Protein AF-A0A9X2LSZ4-F1 (afdb_monomer_lite)

pLDDT: mean 96.44, std 3.91, range [69.75, 98.75]

Secondary structure (DSSP, 8-state):
-GGG---EEE-SHHHHHHHHHHHHHT---S-EEE-TTSHHHIIIIIIIIHHHHHHHHHHHHH----TTSEEEEE--SHHHHHHHHHHHHTT-EEEEE-SSHHHHHHHHHH-

Foldseek 3Di:
DLVVDAEEEDADPVVVVVCVVCVVVVNNSHYYHDNNPDCCRQQPCLAQVLLPVVVVVVCVVPVDQLAPAEDEQEDQGNNSNSNQNNSVVSHHNYHYDDPDVVSVVVVVVVD

Structure (mmCIF, N/CA/C/O backbone):
data_AF-A0A9X2LSZ4-F1
#
_entry.id   AF-A0A9X2LSZ4-F1
#
loop_
_atom_site.group_PDB
_atom_site.id
_atom_site.type_symbol
_atom_site.label_atom_id
_atom_site.label_alt_id
_atom_site.label_comp_id
_atom_site.label_asym_id
_atom_site.label_entity_id
_atom_site.label_seq_id
_atom_site.pdbx_PDB_ins_code
_atom_site.Cartn_x
_atom_site.Cartn_y
_atom_site.Cartn_z
_atom_site.occupancy
_atom_site.B_iso_or_equiv
_atom_site.auth_seq_id
_atom_site.auth_comp_id
_atom_site.auth_asym_id
_atom_site.auth_atom_id
_atom_site.pdbx_PDB_model_num
ATOM 1 N N . LEU A 1 1 ? -20.506 -12.861 25.718 1.00 69.75 1 LEU A N 1
ATOM 2 C CA . LEU A 1 1 ? -19.204 -12.787 25.016 1.00 69.75 1 LEU A CA 1
ATOM 3 C C . LEU A 1 1 ? -18.631 -11.371 25.055 1.00 69.75 1 LEU A C 1
ATOM 5 O O . LEU A 1 1 ? -17.595 -11.186 25.667 1.00 69.75 1 LEU A O 1
ATOM 9 N N . ALA A 1 2 ? -19.305 -10.358 24.492 1.00 79.94 2 ALA A N 1
ATOM 10 C CA . ALA A 1 2 ? -18.777 -8.984 24.472 1.00 79.94 2 ALA A CA 1
ATOM 11 C C . ALA A 1 2 ? -18.534 -8.373 25.869 1.00 79.94 2 ALA A C 1
ATOM 13 O O . ALA A 1 2 ? -17.583 -7.626 26.044 1.00 79.94 2 ALA A O 1
ATOM 14 N N . SER A 1 3 ? -19.338 -8.741 26.873 1.00 88.56 3 SER A N 1
ATOM 15 C CA . SER A 1 3 ? -19.218 -8.270 28.263 1.00 88.56 3 SER A CA 1
ATOM 16 C C . SER A 1 3 ? -17.908 -8.646 28.969 1.00 88.56 3 SER A C 1
ATOM 18 O O . SER A 1 3 ? -17.585 -8.050 29.990 1.00 88.56 3 SER A O 1
ATOM 20 N N . GLU A 1 4 ? -17.168 -9.633 28.457 1.00 95.00 4 GLU A N 1
ATOM 21 C CA . GLU A 1 4 ? -15.876 -10.065 29.013 1.00 95.00 4 GLU A CA 1
ATOM 22 C C . GLU A 1 4 ? -14.682 -9.444 28.265 1.00 95.00 4 GLU A C 1
ATOM 24 O O . GLU A 1 4 ? -13.542 -9.529 28.725 1.00 95.00 4 GLU A O 1
ATOM 29 N N . ILE A 1 5 ? -14.924 -8.791 27.121 1.00 95.44 5 ILE A N 1
ATOM 30 C CA . ILE A 1 5 ? -13.885 -8.177 26.290 1.00 95.44 5 ILE A CA 1
ATOM 31 C C . ILE A 1 5 ? -13.679 -6.729 26.734 1.00 95.44 5 ILE A C 1
ATOM 33 O O . ILE A 1 5 ? -14.591 -5.908 26.696 1.00 95.44 5 ILE A O 1
ATOM 37 N N . ARG A 1 6 ? -12.448 -6.401 27.138 1.00 95.81 6 ARG A N 1
ATOM 38 C CA . ARG A 1 6 ? -12.094 -5.064 27.649 1.00 95.81 6 ARG A CA 1
ATOM 39 C C . ARG A 1 6 ? -11.741 -4.054 26.557 1.00 95.81 6 ARG A C 1
ATOM 41 O O . ARG A 1 6 ? -11.756 -2.856 26.819 1.00 95.81 6 ARG A O 1
ATOM 48 N N . GLY A 1 7 ? -11.404 -4.531 25.364 1.00 96.44 7 GLY A N 1
ATOM 49 C CA . GLY A 1 7 ? -11.106 -3.706 24.203 1.00 96.44 7 GLY A CA 1
ATOM 50 C C . GLY A 1 7 ? -10.353 -4.475 23.122 1.00 96.44 7 GLY A C 1
ATOM 51 O O . GLY A 1 7 ? -9.978 -5.631 23.322 1.00 96.44 7 GLY A O 1
ATOM 52 N N . VAL A 1 8 ? -10.132 -3.818 21.985 1.00 97.44 8 VAL A N 1
ATOM 53 C CA . VAL A 1 8 ? -9.388 -4.348 20.835 1.00 97.44 8 VAL A CA 1
ATOM 54 C C . VAL A 1 8 ? -8.341 -3.342 20.360 1.00 97.44 8 VAL A C 1
ATOM 56 O O . VAL A 1 8 ? -8.576 -2.135 20.363 1.00 97.44 8 VAL A O 1
ATOM 59 N N . THR A 1 9 ? -7.183 -3.837 19.938 1.00 97.44 9 THR A N 1
ATOM 60 C CA . THR A 1 9 ? -6.174 -3.064 19.207 1.00 97.44 9 THR A CA 1
ATOM 61 C C . THR A 1 9 ? -6.143 -3.584 17.780 1.00 97.44 9 THR A C 1
ATOM 63 O O . THR A 1 9 ? -5.839 -4.757 17.576 1.00 97.44 9 THR A O 1
ATOM 66 N N . GLU A 1 10 ? -6.471 -2.742 16.809 1.00 97.69 10 GLU A N 1
ATOM 67 C CA . GLU A 1 10 ? -6.550 -3.148 15.407 1.00 97.69 10 GLU A CA 1
ATOM 68 C C . GLU A 1 10 ? -5.451 -2.485 14.589 1.00 97.69 10 GLU A C 1
ATOM 70 O O . GLU A 1 10 ? -5.230 -1.273 14.651 1.00 97.69 10 GLU A O 1
ATOM 75 N N . GLU A 1 11 ? -4.749 -3.315 13.834 1.00 94.56 11 GLU A N 1
ATOM 76 C CA . GLU A 1 11 ? -3.467 -2.983 13.232 1.00 94.56 11 GLU A CA 1
ATOM 77 C C . GLU A 1 11 ? -3.583 -2.694 11.733 1.00 94.56 11 GLU A C 1
ATOM 79 O O . GLU A 1 11 ? -2.729 -2.024 11.160 1.00 94.56 11 GLU A O 1
ATOM 84 N N . THR A 1 12 ? -4.638 -3.170 11.074 1.00 86.94 12 THR A N 1
ATOM 85 C CA . THR A 1 12 ? -4.776 -3.097 9.618 1.00 86.94 12 THR A CA 1
ATOM 86 C C . THR A 1 12 ? -5.774 -2.030 9.188 1.00 86.94 12 THR A C 1
ATOM 88 O O . THR A 1 12 ? -6.774 -1.773 9.856 1.00 86.94 12 THR A O 1
ATOM 91 N N . THR A 1 13 ? -5.555 -1.433 8.016 1.00 87.81 13 THR A N 1
ATOM 92 C CA . THR A 1 13 ? -6.461 -0.414 7.458 1.00 87.81 13 THR A CA 1
ATOM 93 C C . THR A 1 13 ? -7.888 -0.941 7.275 1.00 87.81 13 THR A C 1
ATOM 95 O O . THR A 1 13 ? -8.853 -0.256 7.607 1.00 87.81 13 THR A O 1
ATOM 98 N N . THR A 1 14 ? -8.043 -2.180 6.795 1.00 92.31 14 THR A N 1
ATOM 99 C CA . THR A 1 14 ? -9.363 -2.802 6.611 1.00 92.31 14 THR A CA 1
ATOM 100 C C . THR A 1 14 ? -10.061 -3.067 7.942 1.00 92.31 14 THR A C 1
ATOM 102 O O . THR A 1 14 ? -11.261 -2.816 8.058 1.00 92.31 14 THR A O 1
ATOM 105 N N . GLY A 1 15 ? -9.332 -3.552 8.950 1.00 94.69 15 GLY A N 1
ATOM 106 C CA . GLY A 1 15 ? -9.895 -3.761 10.280 1.00 94.69 15 GLY A CA 1
ATOM 107 C C . GLY A 1 15 ? -10.352 -2.446 10.912 1.00 94.69 15 GLY A C 1
ATOM 108 O O . GLY A 1 15 ? -11.472 -2.359 11.411 1.00 94.69 15 GLY A O 1
ATOM 109 N N . VAL A 1 16 ? -9.543 -1.389 10.799 1.00 95.62 16 VAL A N 1
ATOM 110 C CA . VAL A 1 16 ? -9.893 -0.043 11.276 1.00 95.62 16 VAL A CA 1
ATOM 111 C C . VAL A 1 16 ? -11.154 0.492 10.594 1.00 95.62 16 VAL A C 1
ATOM 113 O O . VAL A 1 16 ? -12.032 1.024 11.272 1.00 95.62 16 VAL A O 1
AT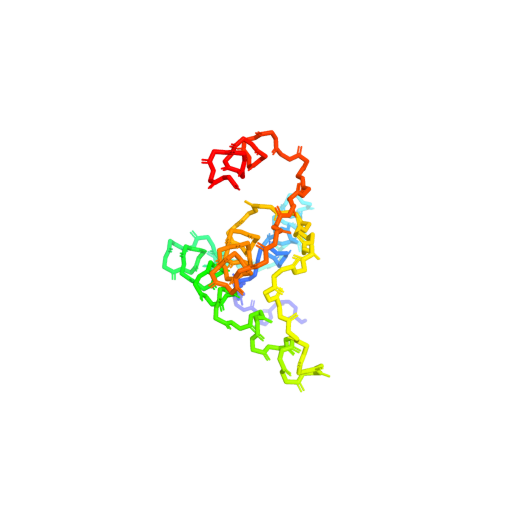OM 116 N N . HIS A 1 17 ? -11.300 0.300 9.279 1.00 95.00 17 HIS A N 1
ATOM 117 C CA . HIS A 1 17 ? -12.521 0.683 8.562 1.00 95.00 17 HIS A CA 1
ATOM 118 C C . HIS A 1 17 ? -13.775 0.015 9.142 1.00 95.00 17 HIS A C 1
ATOM 120 O O . HIS A 1 17 ? -14.775 0.696 9.375 1.00 95.00 17 HIS A O 1
ATOM 126 N N . ARG A 1 18 ? -13.702 -1.286 9.452 1.00 96.44 18 ARG A N 1
ATOM 127 C CA . ARG A 1 18 ? -14.810 -2.019 10.084 1.00 96.44 18 ARG A CA 1
ATOM 128 C C . ARG A 1 18 ? -15.127 -1.493 11.478 1.00 96.44 18 ARG A C 1
ATOM 130 O O . ARG A 1 18 ? -16.293 -1.381 11.836 1.00 96.44 18 ARG A O 1
ATOM 137 N N . LEU A 1 19 ? -14.109 -1.134 12.259 1.00 97.25 19 LEU A N 1
ATOM 138 C CA . LEU A 1 19 ? -14.320 -0.546 13.582 1.00 97.25 19 LEU A CA 1
ATOM 139 C C . LEU A 1 19 ? -15.018 0.814 13.492 1.00 97.25 19 LEU A C 1
ATOM 141 O O . LEU A 1 19 ? -15.920 1.080 14.283 1.00 97.25 19 LEU A O 1
ATOM 145 N N . TYR A 1 20 ? -14.678 1.644 12.502 1.00 97.38 20 TYR A N 1
ATOM 146 C CA . TYR A 1 20 ? -15.393 2.900 12.256 1.00 97.38 20 TYR A CA 1
ATOM 147 C C . TYR A 1 20 ? -16.830 2.691 11.761 1.00 97.38 20 TYR A C 1
ATOM 149 O O . TYR A 1 20 ? -17.713 3.462 12.131 1.00 97.38 20 TYR A O 1
ATOM 157 N N . GLU A 1 21 ? -17.098 1.678 10.935 1.00 97.50 21 GLU A N 1
ATOM 158 C CA . GLU A 1 21 ? -18.466 1.281 10.564 1.00 97.50 21 GLU A CA 1
ATOM 159 C C . GLU A 1 21 ? -19.274 0.883 11.800 1.00 97.50 21 GLU A C 1
ATOM 161 O O . GLU A 1 21 ? -20.301 1.502 12.074 1.00 97.50 21 GLU A O 1
ATOM 166 N N . MET A 1 22 ? -18.749 -0.034 12.617 1.00 97.19 22 MET A N 1
ATOM 167 C CA . MET A 1 22 ? -19.398 -0.465 13.857 1.00 97.19 22 MET A CA 1
ATOM 168 C C . MET A 1 22 ? -19.615 0.694 14.836 1.00 97.19 22 MET A C 1
ATOM 170 O O . MET A 1 22 ? -20.654 0.782 15.488 1.00 97.19 22 MET A O 1
ATOM 174 N N . GLN A 1 23 ? -18.653 1.615 14.939 1.00 97.06 23 GLN A N 1
ATOM 175 C CA . GLN A 1 23 ? -18.796 2.808 15.770 1.00 97.06 23 GLN A CA 1
ATOM 176 C C . GLN A 1 23 ? -19.926 3.714 15.259 1.00 97.06 23 GLN A C 1
ATOM 178 O O . GLN A 1 23 ? -20.724 4.195 16.062 1.00 97.06 23 GLN A O 1
ATOM 183 N N . ARG A 1 24 ? -20.017 3.944 13.940 1.00 97.19 24 ARG A N 1
ATOM 184 C CA . ARG A 1 24 ? -21.081 4.760 13.326 1.00 97.19 24 ARG A CA 1
ATOM 185 C C . ARG A 1 24 ? -22.464 4.128 13.475 1.00 97.19 24 ARG A C 1
ATOM 187 O O . ARG A 1 24 ? -23.435 4.853 13.657 1.00 97.19 24 ARG A O 1
ATOM 194 N N . GLU A 1 25 ? -22.545 2.804 13.422 1.00 97.75 25 GLU A N 1
ATOM 195 C CA . GLU A 1 25 ? -23.786 2.041 13.594 1.00 97.75 25 GLU A CA 1
ATOM 196 C C . GLU A 1 25 ? -24.174 1.835 15.068 1.00 97.75 25 GLU A C 1
ATOM 198 O O . GLU A 1 25 ? -25.249 1.313 15.356 1.00 97.75 25 GLU A O 1
ATOM 203 N N . GLY A 1 26 ? -23.315 2.226 16.017 1.00 96.44 26 GLY A N 1
ATOM 204 C CA . GLY A 1 26 ? -23.527 1.976 17.446 1.00 96.44 26 GLY A CA 1
ATOM 205 C C . GLY A 1 26 ? -23.403 0.498 17.839 1.00 96.44 26 GLY A C 1
ATOM 206 O O . GLY A 1 26 ? -23.852 0.108 18.915 1.00 96.44 26 GLY A O 1
ATOM 207 N N . THR A 1 27 ? -22.803 -0.330 16.982 1.00 97.00 27 THR A N 1
ATOM 208 C CA . THR A 1 27 ? -22.621 -1.776 17.187 1.00 97.00 27 THR A CA 1
ATOM 209 C C . THR A 1 27 ? -21.249 -2.128 17.769 1.00 97.00 27 THR A C 1
ATOM 211 O O . THR A 1 27 ? -21.008 -3.285 18.113 1.00 97.00 27 THR A O 1
ATOM 214 N N . LEU A 1 28 ? -20.351 -1.150 17.941 1.00 96.56 28 LEU A N 1
ATOM 215 C CA . LEU A 1 28 ? -19.069 -1.337 18.626 1.00 96.56 28 LEU A CA 1
ATOM 216 C C . LEU A 1 28 ? -19.270 -1.408 20.151 1.00 96.56 28 LEU A C 1
ATOM 218 O O . LEU A 1 28 ? -19.466 -0.395 20.817 1.00 96.56 28 LEU A O 1
ATOM 222 N N . LEU A 1 29 ? -19.214 -2.623 20.705 1.00 95.94 29 LEU A N 1
ATOM 223 C CA . LEU A 1 29 ? -19.599 -2.907 22.098 1.00 95.94 29 LEU A CA 1
ATOM 224 C C . LEU A 1 29 ? -18.482 -2.707 23.135 1.00 95.94 29 LEU A C 1
ATOM 226 O O . LEU A 1 29 ? -18.731 -2.834 24.332 1.00 95.94 29 LEU A O 1
ATOM 230 N N . PHE A 1 30 ? -17.252 -2.440 22.699 1.00 96.44 30 PHE A N 1
ATOM 231 C CA . PHE A 1 30 ? -16.091 -2.255 23.569 1.00 96.44 30 PHE A CA 1
ATOM 232 C C . PHE A 1 30 ? -15.088 -1.274 22.945 1.00 96.44 30 PHE A C 1
ATOM 234 O O . PHE A 1 30 ? -15.102 -1.074 21.729 1.00 96.44 30 PHE A O 1
ATOM 241 N N . PRO A 1 31 ? -14.202 -0.659 23.752 1.00 96.56 31 PRO A N 1
ATOM 242 C CA . PRO A 1 31 ? -13.208 0.283 23.254 1.00 96.56 31 PRO A CA 1
ATOM 243 C C . PRO A 1 31 ? -12.300 -0.325 22.181 1.00 96.56 31 PRO A C 1
ATOM 245 O O . PRO A 1 31 ? -11.861 -1.470 22.295 1.00 96.56 31 PRO A O 1
ATOM 248 N N . ALA A 1 32 ? -11.967 0.476 21.175 1.00 97.62 32 ALA A N 1
ATOM 249 C CA . ALA A 1 32 ? -11.054 0.104 20.107 1.00 97.62 32 ALA A C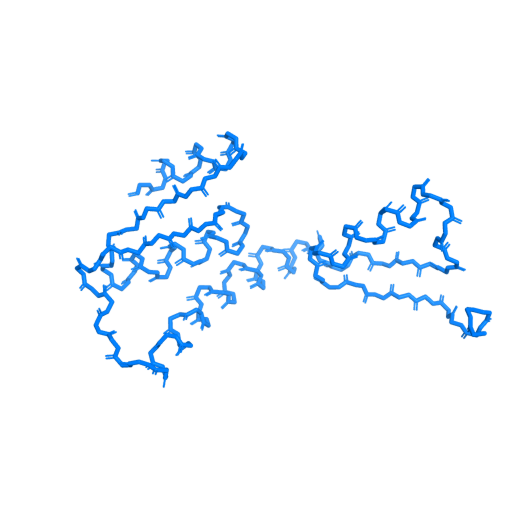A 1
ATOM 250 C C . ALA A 1 32 ? -9.919 1.125 19.989 1.00 97.62 32 ALA A C 1
ATOM 252 O O . ALA A 1 32 ? -10.155 2.332 20.041 1.00 97.62 32 ALA A O 1
ATOM 253 N N . ILE A 1 33 ? -8.693 0.641 19.799 1.00 97.62 33 ILE A N 1
ATOM 254 C CA . ILE A 1 33 ? -7.529 1.464 19.472 1.00 97.62 33 ILE A CA 1
ATOM 255 C C . ILE A 1 33 ? -7.129 1.172 18.030 1.00 97.62 33 ILE A C 1
ATOM 257 O O . ILE A 1 33 ? -6.783 0.044 17.680 1.00 97.62 33 ILE A O 1
ATOM 261 N N . ASN A 1 34 ? -7.150 2.222 17.217 1.00 96.69 34 ASN A N 1
ATOM 262 C CA . ASN A 1 34 ? -6.591 2.228 15.876 1.00 96.69 34 ASN A CA 1
ATOM 263 C C . ASN A 1 34 ? -5.062 2.334 15.976 1.00 96.69 34 ASN A C 1
ATOM 265 O O . ASN A 1 34 ? -4.519 3.408 16.233 1.00 96.69 34 ASN A O 1
ATOM 269 N N . VAL A 1 35 ? -4.381 1.200 15.813 1.00 95.56 35 VAL A N 1
ATOM 270 C CA . VAL A 1 35 ? -2.914 1.127 15.786 1.00 95.56 35 VAL A CA 1
ATOM 271 C C . VAL A 1 35 ? -2.388 1.377 14.374 1.00 95.56 35 VAL A C 1
ATOM 273 O O . VAL A 1 35 ? -1.286 1.904 14.227 1.00 95.56 35 VAL A O 1
ATOM 276 N N . ASN A 1 36 ? -3.176 1.061 13.337 1.00 92.25 36 ASN A N 1
ATOM 277 C CA . ASN A 1 36 ? -2.780 1.255 11.942 1.00 92.25 36 ASN A CA 1
ATOM 278 C C . ASN A 1 36 ? -2.318 2.693 11.660 1.00 92.25 36 ASN A C 1
ATOM 280 O O . ASN A 1 36 ? -1.304 2.899 10.992 1.00 92.25 36 ASN A O 1
ATOM 284 N N . ASP A 1 37 ? -3.042 3.678 12.190 1.00 92.12 37 ASP A N 1
ATOM 285 C CA . ASP A 1 37 ? -2.816 5.092 11.880 1.00 92.12 37 ASP A CA 1
ATOM 286 C C . ASP A 1 37 ? -1.735 5.736 12.757 1.00 92.12 37 ASP A C 1
ATOM 288 O O . ASP A 1 37 ? -1.409 6.914 12.590 1.00 92.12 37 ASP A O 1
ATOM 292 N N . ALA A 1 38 ? -1.099 4.964 13.646 1.00 95.00 38 ALA A N 1
ATOM 293 C CA . ALA A 1 38 ? 0.153 5.393 14.246 1.00 95.00 38 ALA A CA 1
ATOM 294 C C . ALA A 1 38 ? 1.177 5.666 13.132 1.00 95.00 38 ALA A C 1
ATOM 296 O O . ALA A 1 38 ? 1.347 4.868 12.205 1.00 95.00 38 ALA A O 1
ATOM 297 N N . VAL A 1 39 ? 1.893 6.790 13.225 1.00 94.25 39 VAL A N 1
ATOM 298 C CA . VAL A 1 39 ? 2.876 7.197 12.202 1.00 94.25 39 VAL A CA 1
ATOM 299 C C . VAL A 1 39 ? 3.964 6.135 12.035 1.00 94.25 39 VAL A C 1
ATOM 301 O O . VAL A 1 39 ? 4.363 5.815 10.919 1.00 94.25 39 VAL A O 1
ATOM 304 N N . THR A 1 40 ? 4.401 5.538 13.144 1.00 94.38 40 THR A N 1
ATOM 305 C CA . THR A 1 40 ? 5.385 4.449 13.172 1.00 94.38 40 THR A CA 1
ATOM 306 C C . THR A 1 40 ? 4.863 3.131 12.606 1.00 94.38 40 THR A C 1
ATOM 308 O O . THR A 1 40 ? 5.670 2.259 12.317 1.00 94.38 40 THR A O 1
ATOM 311 N N . LYS A 1 41 ? 3.546 2.977 12.427 1.00 93.50 41 LYS A N 1
ATOM 312 C CA . LYS A 1 41 ? 2.933 1.814 11.782 1.00 93.50 41 LYS A CA 1
ATOM 313 C C . LYS A 1 41 ? 2.704 2.122 10.309 1.00 93.50 41 LYS A C 1
ATOM 315 O O . LYS A 1 41 ? 3.446 1.632 9.465 1.00 93.50 41 LYS A O 1
ATOM 320 N N . SER A 1 42 ? 1.737 2.979 9.990 1.00 88.25 42 SER A N 1
ATOM 321 C CA . SER A 1 42 ? 1.334 3.284 8.608 1.00 88.25 42 SER A CA 1
ATOM 322 C C . SER A 1 42 ? 2.499 3.676 7.694 1.00 88.25 42 SER A C 1
ATOM 324 O O . SER A 1 42 ? 2.613 3.160 6.585 1.00 88.25 42 SER A O 1
ATOM 326 N N . LYS A 1 43 ? 3.408 4.550 8.146 1.00 91.06 43 LYS A N 1
ATOM 327 C CA . LYS A 1 43 ? 4.508 5.044 7.301 1.00 91.06 43 LYS A CA 1
ATOM 328 C C . LYS A 1 43 ? 5.717 4.122 7.241 1.00 91.06 43 LYS A C 1
ATOM 330 O O . LYS A 1 43 ? 6.582 4.352 6.398 1.00 91.06 43 LYS A O 1
ATOM 335 N N . PHE A 1 44 ? 5.769 3.085 8.078 1.00 94.38 44 PHE A N 1
ATOM 336 C CA . PHE A 1 44 ? 6.877 2.135 8.101 1.00 94.38 44 PHE A CA 1
ATOM 337 C C . PHE A 1 44 ? 6.460 0.745 7.649 1.00 94.38 44 PHE A C 1
ATOM 339 O O . PHE A 1 44 ? 6.975 0.267 6.645 1.00 94.38 44 PHE A O 1
ATOM 346 N N . ASP A 1 45 ? 5.532 0.120 8.362 1.00 95.50 45 ASP A N 1
ATOM 347 C CA . ASP A 1 45 ? 5.082 -1.242 8.093 1.00 95.50 45 ASP A CA 1
ATOM 348 C C . ASP A 1 45 ? 4.461 -1.343 6.694 1.00 95.50 45 ASP A C 1
ATOM 350 O O . ASP A 1 45 ? 5.003 -2.022 5.822 1.00 95.50 45 ASP A O 1
ATOM 354 N N . ASN A 1 46 ? 3.419 -0.552 6.420 1.00 91.50 46 ASN A N 1
ATOM 355 C CA . ASN A 1 46 ? 2.726 -0.622 5.133 1.00 91.50 46 ASN A CA 1
ATOM 356 C C . ASN A 1 46 ? 3.662 -0.278 3.964 1.00 91.50 46 ASN A C 1
ATOM 358 O O . ASN A 1 46 ? 3.624 -0.935 2.931 1.00 91.50 46 ASN A O 1
ATOM 362 N N . LYS A 1 47 ? 4.513 0.747 4.111 1.00 94.00 47 LYS A N 1
ATOM 363 C CA . LYS A 1 47 ? 5.392 1.192 3.021 1.00 94.00 47 LYS A CA 1
ATOM 364 C C . LYS A 1 47 ? 6.657 0.344 2.908 1.00 94.00 47 LYS A C 1
ATOM 366 O O . LYS A 1 47 ? 6.887 -0.304 1.889 1.00 94.00 47 LYS A O 1
ATOM 371 N N . TYR A 1 48 ? 7.515 0.367 3.923 1.00 97.25 48 TYR A N 1
ATOM 372 C CA . TYR A 1 48 ? 8.826 -0.281 3.860 1.00 97.25 48 TYR A CA 1
ATOM 373 C C . TYR A 1 48 ? 8.742 -1.795 4.043 1.00 97.25 48 TYR A C 1
ATOM 375 O O . TYR A 1 48 ? 9.550 -2.504 3.439 1.00 97.25 48 TYR A O 1
ATOM 383 N N . GLY A 1 49 ? 7.761 -2.289 4.805 1.00 97.00 49 GLY A N 1
ATOM 384 C CA . GLY A 1 49 ? 7.477 -3.718 4.912 1.00 97.00 49 GLY A CA 1
ATOM 385 C C . GLY A 1 49 ? 7.106 -4.299 3.551 1.00 97.00 49 GLY A C 1
ATOM 386 O O . GLY A 1 49 ? 7.817 -5.170 3.052 1.00 97.00 49 GLY A O 1
ATOM 387 N N . CYS A 1 50 ? 6.083 -3.748 2.886 1.00 97.25 50 CYS A N 1
ATOM 388 C CA . CYS A 1 50 ? 5.682 -4.204 1.549 1.00 97.25 50 CYS A CA 1
ATOM 389 C C . CYS A 1 50 ? 6.762 -3.980 0.485 1.00 97.25 50 CYS A C 1
ATOM 391 O O . CYS A 1 50 ? 6.917 -4.818 -0.403 1.00 97.25 50 CYS A O 1
ATOM 393 N N . ARG A 1 51 ? 7.567 -2.911 0.592 1.00 98.06 51 ARG A N 1
ATOM 394 C CA . ARG A 1 51 ? 8.724 -2.711 -0.295 1.00 98.06 51 ARG A CA 1
ATOM 395 C C . ARG A 1 51 ? 9.705 -3.885 -0.232 1.00 98.06 51 ARG A C 1
ATOM 397 O O . ARG A 1 51 ? 10.283 -4.248 -1.253 1.00 98.06 51 ARG A O 1
ATOM 404 N N . HIS A 1 52 ? 9.901 -4.478 0.942 1.00 98.31 52 HIS A N 1
ATOM 405 C CA . HIS A 1 52 ? 10.770 -5.642 1.104 1.00 98.31 52 HIS A CA 1
ATOM 406 C C . HIS A 1 52 ? 10.065 -6.951 0.718 1.00 98.31 52 HIS A C 1
ATOM 408 O O . HIS A 1 52 ? 10.590 -7.728 -0.077 1.00 98.31 52 HIS A O 1
ATOM 414 N N . SER A 1 53 ? 8.870 -7.189 1.261 1.00 98.19 53 SER A N 1
ATOM 415 C CA . SER A 1 53 ? 8.219 -8.501 1.212 1.00 98.19 53 SER A CA 1
ATOM 416 C C . SER A 1 53 ? 7.505 -8.812 -0.105 1.00 98.19 53 SER A C 1
ATOM 418 O O . SER A 1 53 ? 7.367 -9.988 -0.439 1.00 98.19 53 SER A O 1
ATOM 420 N N . LEU A 1 54 ? 7.084 -7.804 -0.884 1.00 98.62 54 LEU A N 1
ATOM 421 C CA . LEU A 1 54 ? 6.389 -8.032 -2.158 1.00 98.62 54 LEU A CA 1
ATOM 422 C C . LEU A 1 54 ? 7.250 -8.846 -3.129 1.00 98.62 54 LEU A C 1
ATOM 424 O O . LEU A 1 54 ? 6.827 -9.893 -3.620 1.00 98.62 54 LEU A O 1
ATOM 428 N N . ILE A 1 55 ? 8.449 -8.343 -3.430 1.00 98.06 55 ILE A N 1
ATOM 429 C CA . ILE A 1 55 ? 9.340 -8.986 -4.399 1.00 98.06 55 ILE A CA 1
ATOM 430 C C . ILE A 1 55 ? 9.889 -10.302 -3.858 1.00 98.06 55 ILE A C 1
ATOM 432 O O . ILE A 1 55 ? 10.101 -11.221 -4.637 1.00 98.06 55 ILE A O 1
ATOM 436 N N . ASP A 1 56 ? 10.051 -10.428 -2.537 1.00 98.69 56 ASP A N 1
ATOM 437 C CA . ASP A 1 56 ? 10.433 -11.689 -1.902 1.00 98.69 56 ASP A CA 1
ATOM 438 C C . ASP A 1 56 ? 9.377 -12.772 -2.173 1.00 98.69 56 ASP A C 1
ATOM 440 O O . ASP A 1 56 ? 9.704 -13.853 -2.658 1.00 98.69 56 ASP A O 1
ATOM 444 N N . GLY A 1 57 ? 8.093 -12.457 -1.974 1.00 98.69 57 GLY A N 1
ATOM 445 C CA . GLY A 1 57 ? 6.994 -13.372 -2.288 1.00 98.69 57 GLY A CA 1
ATOM 446 C C . GLY A 1 57 ? 6.941 -13.768 -3.768 1.00 98.69 57 GLY A C 1
ATOM 447 O O . GLY A 1 57 ? 6.816 -14.953 -4.081 1.00 98.69 57 GLY A O 1
ATOM 448 N N . ILE A 1 58 ? 7.082 -12.799 -4.680 1.00 98.56 58 ILE A N 1
ATOM 449 C CA . ILE A 1 58 ? 7.111 -13.055 -6.132 1.00 98.56 58 ILE A CA 1
ATOM 450 C C . ILE A 1 58 ? 8.290 -13.964 -6.500 1.00 98.56 58 ILE A C 1
ATOM 452 O O . ILE A 1 58 ? 8.105 -14.945 -7.225 1.00 98.56 58 ILE A O 1
ATOM 456 N N . ASN A 1 59 ? 9.482 -13.667 -5.980 1.00 98.56 59 ASN A N 1
ATOM 457 C CA . ASN A 1 59 ? 10.699 -14.417 -6.273 1.00 98.56 59 ASN A CA 1
ATOM 458 C C . ASN A 1 59 ? 10.584 -15.857 -5.774 1.00 98.56 59 ASN A C 1
ATOM 460 O O . ASN A 1 59 ? 10.752 -16.775 -6.564 1.00 98.56 59 ASN A O 1
ATOM 464 N N . ARG A 1 60 ? 10.195 -16.068 -4.510 1.00 98.62 60 ARG A N 1
ATOM 465 C CA . ARG A 1 60 ? 10.037 -17.420 -3.945 1.00 98.62 60 ARG A CA 1
ATOM 466 C C . ARG A 1 60 ? 9.021 -18.275 -4.696 1.00 98.62 60 ARG A C 1
ATOM 468 O O . ARG A 1 60 ? 9.158 -19.492 -4.725 1.00 98.62 60 ARG A O 1
ATOM 475 N N . ALA A 1 61 ? 7.971 -17.657 -5.230 1.00 98.50 61 ALA A N 1
ATOM 476 C CA . ALA A 1 61 ? 6.902 -18.380 -5.902 1.00 98.50 61 ALA A CA 1
ATOM 477 C C . ALA A 1 61 ? 7.210 -18.693 -7.372 1.00 98.50 61 ALA A C 1
ATOM 479 O O . ALA A 1 61 ? 6.660 -19.653 -7.908 1.00 98.50 61 ALA A O 1
ATOM 480 N N . THR A 1 62 ? 8.008 -17.860 -8.045 1.00 98.31 62 THR A N 1
ATOM 481 C CA . THR A 1 62 ? 8.083 -17.885 -9.516 1.00 98.31 62 THR A CA 1
ATOM 482 C C . THR A 1 62 ? 9.486 -17.794 -10.100 1.00 98.31 62 THR A C 1
ATOM 484 O O . THR A 1 62 ? 9.634 -18.060 -11.292 1.00 98.31 62 THR A O 1
ATOM 487 N N . ASP A 1 63 ? 10.480 -17.357 -9.319 1.00 97.94 63 ASP A N 1
ATOM 488 C CA . ASP A 1 63 ? 11.838 -17.022 -9.775 1.00 97.94 63 ASP A CA 1
ATOM 489 C C . ASP A 1 63 ? 11.863 -16.123 -11.031 1.00 97.94 63 ASP A C 1
ATOM 491 O O . ASP A 1 63 ? 12.819 -16.105 -11.813 1.00 97.94 63 ASP A O 1
ATOM 495 N N . VAL A 1 64 ? 10.780 -15.373 -11.271 1.00 98.38 64 VAL A N 1
ATOM 496 C CA . VAL A 1 64 ? 10.613 -14.609 -12.502 1.00 98.38 64 VAL A CA 1
ATOM 497 C C . VAL A 1 64 ? 11.545 -13.404 -12.504 1.00 98.38 64 VAL A C 1
ATOM 499 O O . VAL A 1 64 ? 11.605 -12.629 -11.552 1.00 98.38 64 VAL A O 1
ATOM 502 N N . LEU A 1 65 ? 12.218 -13.166 -13.630 1.00 98.44 65 LEU A N 1
ATOM 503 C CA . LEU A 1 65 ? 12.924 -11.904 -13.833 1.00 98.44 65 LEU A CA 1
ATOM 504 C C . LEU A 1 65 ? 11.921 -10.739 -13.807 1.00 98.44 65 LEU A C 1
ATOM 506 O O . LEU A 1 65 ? 11.088 -10.636 -14.711 1.00 98.44 65 LEU A O 1
ATOM 510 N N . ILE A 1 66 ? 12.025 -9.851 -12.821 1.00 98.69 66 ILE A N 1
ATOM 511 C CA . ILE A 1 66 ? 11.167 -8.660 -12.699 1.00 98.69 66 ILE A CA 1
ATOM 512 C C . ILE A 1 66 ? 11.594 -7.561 -13.691 1.00 98.69 66 ILE A C 1
ATOM 514 O O . ILE A 1 66 ? 10.746 -6.924 -14.319 1.00 98.69 66 ILE A O 1
ATOM 518 N N . GLY A 1 67 ? 12.902 -7.377 -13.886 1.00 98.69 67 GLY A N 1
ATOM 519 C CA . GLY A 1 67 ? 13.457 -6.353 -14.772 1.00 98.69 67 GLY A CA 1
ATOM 520 C C . GLY A 1 67 ? 12.908 -6.407 -16.204 1.00 98.69 67 GLY A C 1
ATOM 521 O O . GLY A 1 67 ? 12.783 -7.474 -16.808 1.00 98.69 67 GLY A O 1
ATOM 522 N N . GLY A 1 68 ? 12.551 -5.242 -16.752 1.00 98.19 68 GLY A N 1
ATOM 523 C CA . GLY A 1 68 ? 12.016 -5.066 -18.109 1.00 98.19 68 GLY A CA 1
ATOM 524 C C . GLY A 1 68 ? 10.532 -5.424 -18.288 1.00 98.19 68 GLY A C 1
ATOM 525 O O . GLY A 1 68 ? 9.908 -4.993 -19.271 1.00 98.19 68 GLY A O 1
ATOM 526 N N . LYS A 1 69 ? 9.929 -6.162 -17.344 1.00 98.56 69 LYS A N 1
ATOM 527 C CA . LYS A 1 69 ? 8.500 -6.504 -17.388 1.00 98.56 69 LYS A CA 1
ATOM 528 C C . LYS A 1 69 ? 7.621 -5.302 -17.073 1.00 98.56 69 LYS A C 1
ATOM 530 O O . LYS A 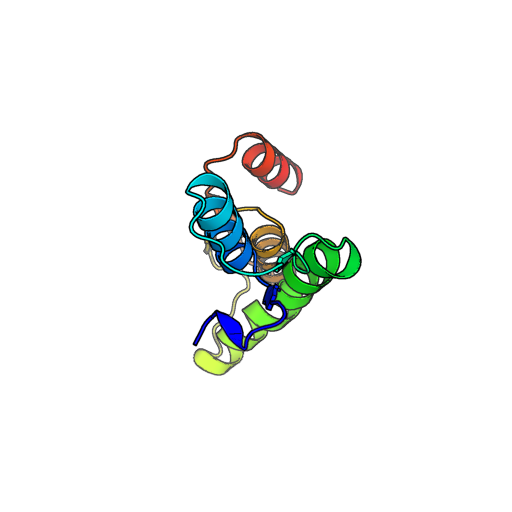1 69 ? 8.044 -4.369 -16.398 1.00 98.56 69 LYS A O 1
ATOM 535 N N . VAL A 1 70 ? 6.383 -5.345 -17.565 1.00 98.69 70 VAL A N 1
ATOM 536 C CA . VAL A 1 70 ? 5.324 -4.451 -17.082 1.00 98.69 70 VAL A CA 1
ATOM 537 C C . VAL A 1 70 ? 4.769 -5.032 -15.793 1.00 98.69 70 VAL A C 1
ATOM 539 O O . VAL A 1 70 ? 4.381 -6.199 -15.778 1.00 98.69 70 VAL A O 1
ATOM 542 N N . ALA A 1 71 ? 4.706 -4.221 -14.743 1.00 98.62 71 ALA A N 1
ATOM 543 C CA . ALA A 1 71 ? 4.029 -4.565 -13.502 1.00 98.62 71 ALA A CA 1
ATOM 544 C C . ALA A 1 71 ? 2.940 -3.526 -13.223 1.00 98.62 71 ALA A C 1
ATOM 546 O O . ALA A 1 71 ? 3.214 -2.328 -13.245 1.00 98.62 71 ALA A O 1
ATOM 547 N N . VAL A 1 72 ? 1.710 -3.976 -12.979 1.00 98.69 72 VAL A N 1
ATOM 548 C CA . VAL A 1 72 ? 0.587 -3.092 -12.643 1.00 98.69 72 VAL A CA 1
ATOM 549 C C . VAL A 1 72 ? 0.341 -3.163 -11.139 1.00 98.69 72 VAL A C 1
ATOM 551 O O . VAL A 1 72 ? 0.110 -4.247 -10.608 1.00 98.69 72 VAL A O 1
ATOM 554 N N . VAL A 1 73 ? 0.397 -2.021 -10.457 1.00 98.75 73 VAL A N 1
ATOM 555 C CA . VAL A 1 73 ? 0.084 -1.882 -9.031 1.00 98.75 73 VAL A CA 1
ATOM 556 C C . VAL A 1 73 ? -1.293 -1.240 -8.897 1.00 98.75 73 VAL A C 1
ATOM 558 O O . VAL A 1 73 ? -1.508 -0.099 -9.308 1.00 98.75 73 VAL A O 1
ATOM 561 N N . CYS A 1 74 ? -2.236 -1.982 -8.321 1.00 98.62 74 CYS A N 1
ATOM 562 C CA . CYS A 1 74 ? -3.597 -1.506 -8.114 1.00 98.62 74 CYS A CA 1
ATOM 563 C C . CYS A 1 74 ? -3.719 -0.810 -6.751 1.00 98.62 74 CYS A C 1
ATOM 565 O O . CYS A 1 74 ? -3.806 -1.478 -5.722 1.00 98.62 74 CYS A O 1
ATOM 567 N N . GLY A 1 75 ? -3.734 0.524 -6.756 1.00 98.25 75 GLY A N 1
ATOM 568 C CA . GLY A 1 75 ? -3.738 1.382 -5.571 1.00 98.25 75 GLY A CA 1
ATOM 569 C C . GLY A 1 75 ? -2.352 1.945 -5.237 1.00 98.25 75 GLY A C 1
ATOM 570 O O . GLY A 1 75 ? -1.333 1.276 -5.387 1.00 98.25 75 GLY A O 1
ATOM 571 N N . TYR A 1 76 ? -2.317 3.182 -4.747 1.00 98.56 76 TYR A N 1
ATOM 572 C CA . TYR A 1 76 ? -1.125 3.973 -4.429 1.00 98.56 76 TYR A CA 1
ATOM 573 C C . TYR A 1 76 ? -1.204 4.624 -3.038 1.00 98.56 76 TYR A C 1
ATOM 575 O O . TYR A 1 76 ? -0.632 5.686 -2.781 1.00 98.56 76 TYR A O 1
ATOM 583 N N . GLY A 1 77 ? -1.878 3.956 -2.097 1.00 96.56 77 GLY A N 1
ATOM 584 C CA . GLY A 1 77 ? -1.724 4.195 -0.656 1.00 96.56 77 GLY A CA 1
ATOM 585 C C . GLY A 1 77 ? -0.335 3.779 -0.142 1.00 96.56 77 GLY A C 1
ATOM 586 O O . GLY A 1 77 ? 0.560 3.480 -0.927 1.00 96.56 77 GLY A O 1
ATOM 587 N N . ASP A 1 78 ? -0.127 3.724 1.178 1.00 96.38 78 ASP A N 1
ATOM 588 C CA . ASP A 1 78 ? 1.205 3.416 1.741 1.00 96.38 78 ASP A CA 1
ATOM 589 C C . ASP A 1 78 ? 1.750 2.044 1.285 1.00 96.38 78 ASP A C 1
ATOM 591 O O . ASP A 1 78 ? 2.922 1.952 0.919 1.00 96.38 78 ASP A O 1
ATOM 595 N N . VAL A 1 79 ? 0.892 1.017 1.194 1.00 97.62 79 VAL A N 1
ATOM 596 C CA . VAL A 1 79 ? 1.244 -0.300 0.619 1.00 97.62 79 VAL A CA 1
ATOM 597 C C . VAL A 1 79 ? 1.624 -0.181 -0.857 1.00 97.62 79 VAL A C 1
ATOM 599 O O . VAL A 1 79 ? 2.699 -0.618 -1.261 1.00 97.62 79 VAL A O 1
ATOM 602 N N . GLY A 1 80 ? 0.766 0.452 -1.663 1.00 98.31 80 GLY A N 1
ATOM 603 C CA . GLY A 1 80 ? 0.975 0.620 -3.103 1.00 98.31 80 GLY A CA 1
ATOM 604 C C . GLY A 1 80 ? 2.264 1.372 -3.437 1.00 98.31 80 GLY A C 1
ATOM 605 O O . GLY A 1 80 ? 3.006 0.959 -4.327 1.00 98.31 80 GLY A O 1
ATOM 606 N N . LYS A 1 81 ? 2.588 2.409 -2.655 1.00 98.50 81 LYS A N 1
ATOM 607 C CA . LYS A 1 81 ? 3.859 3.141 -2.737 1.00 98.50 81 LYS A CA 1
ATOM 608 C C . LYS A 1 81 ? 5.057 2.218 -2.505 1.00 98.50 81 LYS A C 1
ATOM 610 O O . LYS A 1 81 ? 5.996 2.236 -3.295 1.00 98.50 81 LYS A O 1
ATOM 615 N N . GLY A 1 82 ? 5.016 1.383 -1.463 1.00 98.25 82 GLY A N 1
ATOM 616 C CA . GLY A 1 82 ? 6.063 0.391 -1.197 1.00 98.25 82 GLY A CA 1
ATOM 617 C C . GLY A 1 82 ? 6.223 -0.623 -2.333 1.00 98.25 82 GLY A C 1
ATOM 618 O O . GLY A 1 82 ? 7.340 -0.909 -2.769 1.00 98.25 82 GLY A O 1
ATOM 619 N N . CYS A 1 83 ? 5.101 -1.120 -2.856 1.00 98.75 83 CYS A N 1
ATOM 620 C CA . CYS A 1 83 ? 5.060 -2.056 -3.976 1.00 98.75 83 CYS A CA 1
ATOM 621 C C . CYS A 1 83 ? 5.683 -1.46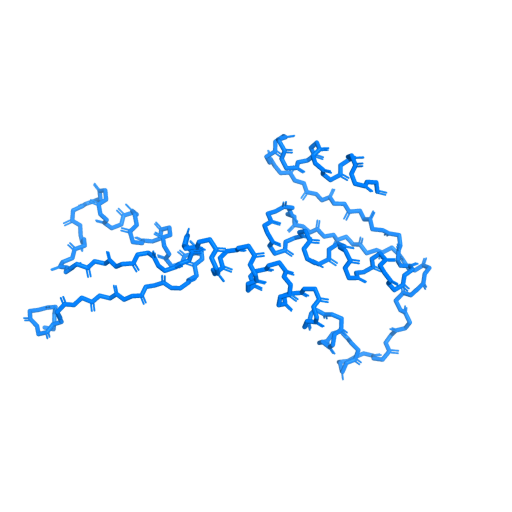9 -5.252 1.00 98.75 83 CYS A C 1
ATOM 623 O O . CYS A 1 83 ? 6.552 -2.095 -5.862 1.00 98.75 83 CYS A O 1
ATOM 625 N N . ALA A 1 84 ? 5.263 -0.262 -5.638 1.00 98.69 84 ALA A N 1
ATOM 626 C CA . ALA A 1 84 ? 5.764 0.425 -6.822 1.00 98.69 84 ALA A CA 1
ATOM 627 C C . ALA A 1 84 ? 7.264 0.734 -6.712 1.00 98.69 84 ALA A C 1
ATOM 629 O O . ALA A 1 84 ? 8.014 0.451 -7.647 1.00 98.69 84 ALA A O 1
ATOM 630 N N . GLU A 1 85 ? 7.712 1.229 -5.553 1.00 98.50 85 GLU A N 1
ATOM 631 C CA . GLU A 1 85 ? 9.125 1.511 -5.281 1.00 98.50 85 GLU A CA 1
ATOM 632 C C . GLU A 1 85 ? 9.989 0.247 -5.428 1.00 98.50 85 GLU A C 1
ATOM 634 O O . GLU A 1 85 ? 11.038 0.277 -6.071 1.00 98.50 85 GLU A O 1
ATOM 639 N N . SER A 1 86 ? 9.523 -0.885 -4.893 1.00 98.31 86 SER A N 1
ATOM 640 C CA . SER A 1 86 ? 10.235 -2.164 -4.972 1.00 98.31 86 SER A CA 1
ATOM 641 C C . SER A 1 86 ? 10.344 -2.695 -6.402 1.00 98.31 86 SER A C 1
ATOM 643 O O . SER A 1 86 ? 11.436 -3.016 -6.874 1.00 98.31 86 SER A O 1
ATOM 645 N N . LEU A 1 87 ? 9.223 -2.731 -7.128 1.00 98.69 87 LEU A N 1
ATOM 646 C CA . LEU A 1 87 ? 9.173 -3.208 -8.513 1.00 98.69 87 LEU A CA 1
ATOM 647 C C . LEU A 1 87 ? 10.031 -2.338 -9.437 1.00 98.69 87 LEU A C 1
ATOM 649 O O . LEU A 1 87 ? 10.788 -2.861 -10.259 1.00 98.69 87 LEU A O 1
ATOM 653 N N . ARG A 1 88 ? 9.963 -1.013 -9.273 1.00 98.25 88 ARG A N 1
ATOM 654 C CA . ARG A 1 88 ? 10.795 -0.076 -10.029 1.00 98.25 88 ARG A CA 1
ATOM 655 C C . ARG A 1 88 ? 12.275 -0.234 -9.693 1.00 98.25 88 ARG A C 1
ATOM 657 O O . ARG A 1 88 ? 13.097 -0.229 -10.605 1.00 98.25 88 ARG A O 1
ATOM 664 N N . GLY A 1 89 ? 12.613 -0.442 -8.418 1.00 98.12 89 GLY A N 1
ATOM 665 C CA . GLY A 1 89 ? 13.979 -0.729 -7.972 1.00 98.12 89 GLY A CA 1
ATOM 666 C C . GLY A 1 89 ? 14.572 -2.005 -8.585 1.00 98.12 89 GLY A C 1
ATOM 667 O O . GLY A 1 89 ? 15.781 -2.085 -8.775 1.00 98.12 89 GLY A O 1
ATOM 668 N N . GLN A 1 90 ? 13.727 -2.969 -8.964 1.00 98.50 90 GLN A N 1
ATOM 669 C CA . GLN A 1 90 ? 14.110 -4.179 -9.708 1.00 98.50 90 GLN A CA 1
ATOM 670 C C . GLN A 1 90 ? 14.135 -3.986 -11.240 1.00 98.50 90 GLN A C 1
ATOM 672 O O . GLN A 1 90 ? 14.388 -4.933 -11.986 1.00 98.50 90 GLN A O 1
ATOM 677 N N . GLY A 1 91 ? 13.862 -2.776 -11.738 1.00 98.25 91 GLY A N 1
ATOM 678 C CA . GLY A 1 91 ? 13.873 -2.444 -13.164 1.00 98.25 91 GLY A CA 1
ATOM 679 C C . GLY A 1 91 ? 12.578 -2.772 -13.913 1.00 98.25 91 GLY A C 1
ATOM 680 O O . GLY A 1 91 ? 12.598 -2.860 -15.144 1.00 98.25 91 GLY A O 1
ATOM 681 N N . ALA A 1 92 ? 11.457 -2.988 -13.217 1.00 98.62 92 ALA A N 1
ATOM 682 C CA . ALA A 1 92 ? 10.156 -3.125 -13.870 1.00 98.62 92 ALA A CA 1
ATOM 683 C C . ALA A 1 92 ? 9.663 -1.783 -14.441 1.00 98.62 92 ALA A C 1
ATOM 685 O O . ALA A 1 92 ? 9.956 -0.708 -13.918 1.00 98.62 92 ALA A O 1
ATOM 686 N N . ARG A 1 93 ? 8.838 -1.858 -15.488 1.00 98.56 93 ARG A N 1
ATOM 687 C CA . ARG A 1 93 ? 8.011 -0.749 -15.978 1.00 98.56 93 ARG A CA 1
ATOM 688 C C . ARG A 1 93 ? 6.700 -0.758 -15.203 1.00 98.56 93 ARG A C 1
ATOM 690 O O . ARG A 1 93 ? 5.819 -1.571 -15.486 1.00 98.56 93 ARG A O 1
ATOM 697 N N . VAL A 1 94 ? 6.611 0.100 -14.196 1.00 98.75 94 VAL A N 1
ATOM 698 C CA . VAL A 1 94 ? 5.481 0.122 -13.268 1.00 98.75 94 VAL A CA 1
ATOM 699 C C . VAL A 1 94 ? 4.354 0.989 -13.825 1.00 98.75 94 VAL A C 1
ATOM 701 O O . VAL A 1 94 ? 4.586 2.100 -14.286 1.00 98.75 94 VAL A O 1
ATOM 704 N N . ILE A 1 95 ? 3.132 0.467 -13.788 1.00 98.62 95 ILE A N 1
ATOM 705 C CA . ILE A 1 95 ? 1.894 1.198 -14.068 1.00 98.62 95 ILE A CA 1
ATOM 706 C C . ILE A 1 95 ? 1.065 1.180 -12.789 1.00 98.62 95 ILE A C 1
ATOM 708 O O . ILE A 1 95 ? 0.953 0.141 -12.144 1.00 98.62 95 ILE A O 1
ATOM 712 N N . VAL A 1 96 ? 0.465 2.309 -12.430 1.00 98.75 96 VAL A N 1
ATOM 713 C CA . VAL A 1 96 ? -0.389 2.426 -11.245 1.00 98.75 96 VAL A CA 1
ATOM 714 C C . VAL A 1 96 ? -1.827 2.685 -11.676 1.00 98.75 96 VAL A C 1
ATOM 716 O O . VAL A 1 96 ? -2.071 3.495 -12.568 1.00 98.75 96 VAL A O 1
ATOM 719 N N . THR A 1 97 ? -2.785 2.019 -11.032 1.00 98.69 97 THR A N 1
ATOM 720 C CA . THR A 1 97 ? -4.206 2.383 -11.128 1.00 98.69 97 THR A CA 1
ATOM 721 C C . THR A 1 97 ? -4.657 2.984 -9.808 1.00 98.69 97 THR A C 1
ATOM 723 O O . THR A 1 97 ? -4.414 2.387 -8.760 1.00 98.69 97 THR A O 1
ATOM 726 N N . GLU A 1 98 ? -5.355 4.113 -9.842 1.00 98.44 98 GLU A N 1
ATOM 727 C CA . GLU A 1 98 ? -5.870 4.766 -8.640 1.00 98.44 98 GLU A CA 1
ATOM 728 C C . GLU A 1 98 ? -7.247 5.377 -8.883 1.00 98.44 98 GLU A C 1
ATOM 730 O O . GLU A 1 98 ? -7.548 5.845 -9.981 1.00 98.44 98 GLU A O 1
ATOM 735 N N . ILE A 1 99 ? -8.065 5.358 -7.832 1.00 98.38 99 ILE A N 1
ATOM 736 C CA . ILE A 1 99 ? -9.366 6.029 -7.788 1.00 98.38 99 ILE A CA 1
ATOM 737 C C . ILE A 1 99 ? -9.274 7.371 -7.058 1.00 98.38 99 ILE A C 1
ATOM 739 O O . ILE A 1 99 ? -10.075 8.263 -7.329 1.00 98.38 99 ILE A O 1
ATOM 743 N N . ASP A 1 100 ? -8.307 7.525 -6.146 1.00 97.94 100 ASP A N 1
ATOM 744 C CA . ASP A 1 100 ? -8.068 8.783 -5.447 1.00 97.94 100 ASP A CA 1
ATOM 745 C C . ASP A 1 100 ? -7.160 9.678 -6.312 1.00 97.94 100 ASP A C 1
ATOM 747 O O . ASP A 1 100 ? -6.006 9.312 -6.568 1.00 97.94 100 ASP A O 1
ATOM 751 N N . PRO A 1 101 ? -7.630 10.859 -6.759 1.00 97.69 101 PRO A N 1
ATOM 752 C CA . PRO A 1 101 ? -6.855 11.731 -7.637 1.00 97.69 101 PRO A CA 1
ATOM 753 C C . PRO A 1 101 ? -5.578 12.274 -6.982 1.00 97.69 101 PRO A C 1
ATOM 755 O O . PRO A 1 101 ? -4.623 12.585 -7.692 1.00 97.69 101 PRO A O 1
ATOM 758 N N . ILE A 1 102 ? -5.522 12.374 -5.650 1.00 98.50 102 ILE A N 1
ATOM 759 C CA . ILE A 1 102 ? -4.325 12.817 -4.926 1.00 98.50 102 ILE A CA 1
ATOM 760 C C . ILE A 1 102 ? -3.257 11.729 -5.003 1.00 98.50 102 ILE A C 1
ATOM 762 O O . ILE A 1 102 ? -2.111 12.009 -5.357 1.00 98.50 102 ILE A O 1
ATOM 766 N N . ASN A 1 103 ? -3.631 10.483 -4.712 1.00 98.38 103 ASN A N 1
ATOM 767 C CA . ASN A 1 103 ? -2.702 9.358 -4.798 1.00 98.38 103 ASN A CA 1
ATOM 768 C C . ASN A 1 10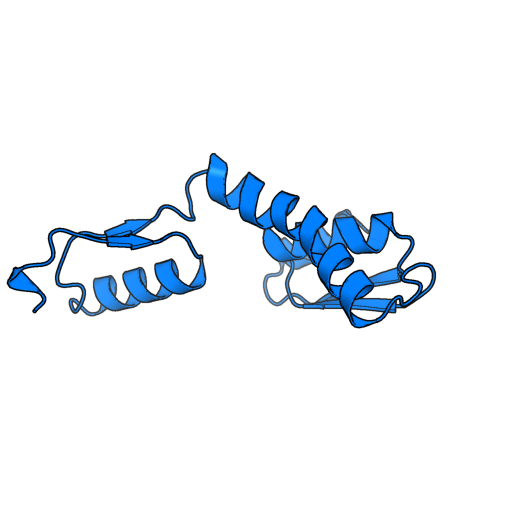3 ? -2.297 9.082 -6.253 1.00 98.38 103 ASN A C 1
ATOM 770 O O . ASN A 1 103 ? -1.127 8.803 -6.512 1.00 98.38 103 ASN A O 1
ATOM 774 N N . ALA A 1 104 ? -3.217 9.238 -7.211 1.00 98.50 104 ALA A N 1
ATOM 775 C CA . ALA A 1 104 ? -2.910 9.152 -8.637 1.00 98.50 104 ALA A CA 1
ATOM 776 C C . ALA A 1 104 ? -1.886 10.214 -9.067 1.00 98.50 104 ALA A C 1
ATOM 778 O O . ALA A 1 104 ? -0.933 9.904 -9.781 1.00 98.50 104 ALA A O 1
ATOM 779 N N . LEU A 1 105 ? -2.046 11.458 -8.601 1.00 98.56 105 LEU A N 1
ATOM 780 C CA . LEU A 1 105 ? -1.096 12.531 -8.883 1.00 98.56 105 LEU A CA 1
ATOM 781 C C . LEU A 1 105 ? 0.274 12.251 -8.255 1.00 98.56 105 LEU A C 1
ATOM 783 O O . LEU A 1 105 ? 1.289 12.475 -8.906 1.00 98.56 105 LEU A O 1
ATOM 787 N N . GLN A 1 106 ? 0.322 11.722 -7.029 1.00 98.56 106 GLN A N 1
ATOM 788 C CA . GLN A 1 106 ? 1.580 11.293 -6.408 1.00 98.56 106 GLN A CA 1
ATOM 789 C C . GLN A 1 106 ? 2.282 10.220 -7.245 1.00 98.56 106 GLN A C 1
ATOM 791 O O . GLN A 1 106 ? 3.469 10.357 -7.519 1.00 98.56 106 GLN A O 1
ATOM 796 N N . ALA A 1 107 ? 1.549 9.206 -7.716 1.00 98.44 107 ALA A N 1
ATOM 797 C CA . ALA A 1 107 ? 2.103 8.173 -8.588 1.00 98.44 107 ALA A CA 1
ATOM 798 C C . ALA A 1 107 ? 2.679 8.763 -9.882 1.00 98.44 107 ALA A C 1
ATOM 800 O O . ALA A 1 107 ? 3.791 8.426 -10.276 1.00 98.44 107 ALA A O 1
ATOM 801 N N . ALA A 1 108 ? 1.953 9.689 -10.515 1.00 98.06 108 ALA A N 1
ATOM 802 C CA . ALA A 1 108 ? 2.421 10.367 -11.721 1.00 98.06 108 ALA A CA 1
ATOM 803 C C . ALA A 1 108 ? 3.688 11.206 -11.477 1.00 98.06 108 ALA A C 1
ATOM 805 O O . ALA A 1 108 ? 4.538 11.295 -12.360 1.00 98.06 108 ALA A O 1
ATOM 806 N N . MET A 1 109 ? 3.817 11.810 -10.291 1.00 98.19 109 MET A N 1
ATOM 807 C CA . MET A 1 109 ? 4.989 12.605 -9.923 1.00 98.19 109 MET A CA 1
ATOM 808 C C . MET A 1 109 ? 6.212 11.762 -9.566 1.00 98.19 109 MET A C 1
ATOM 810 O O . MET A 1 109 ? 7.336 12.200 -9.810 1.00 98.19 109 MET A O 1
ATOM 814 N N . ASP A 1 110 ? 6.002 10.569 -9.012 1.00 97.00 110 ASP A N 1
ATOM 815 C CA . ASP A 1 110 ? 7.082 9.626 -8.737 1.00 97.00 110 ASP A CA 1
ATOM 816 C C . ASP A 1 110 ? 7.612 8.999 -10.044 1.00 97.00 110 ASP A C 1
ATOM 818 O O . ASP A 1 110 ? 8.803 8.691 -10.128 1.00 97.00 110 ASP A O 1
ATOM 822 N N . GLY A 1 111 ? 6.775 8.906 -11.090 1.00 91.56 111 GLY A N 1
ATOM 823 C CA . GLY A 1 111 ? 7.098 8.480 -12.467 1.00 91.56 111 GLY A CA 1
ATOM 824 C C . GLY A 1 111 ? 7.092 6.974 -12.689 1.00 91.56 111 GLY A C 1
ATOM 825 O O . GLY A 1 111 ? 7.706 6.553 -13.692 1.00 91.56 111 GLY A O 1
#

Organism: NCBI:txid2720021

Sequence (111 aa):
LASEIRGVTEETTTGVHRLYEMQREGTLLFPAINVNDAVTKSKFDNKYGCRHSLIDGINRATDVLIGGKVAVVCGYGDVGKGCAESLRGQGARVIVTEIDPINALQAAMDG

Radius of gyration: 17.6 Å; chains: 1; bounding box: 38×31×47 Å

InterPro domains:
  IPR0000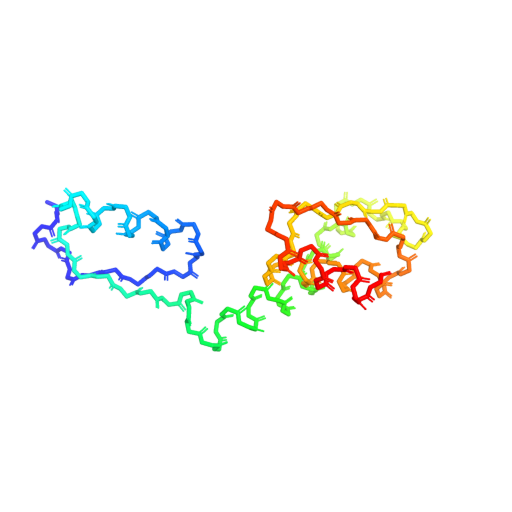43 Adenosylhomocysteinase-like [PF05221] (2-45)
  IPR000043 Adenosylhomocysteinase-like [PTHR23420] (3-111)
  IPR015878 S-adenosyl-L-homocysteine hydrolase, NAD binding domain [PF00670] (46-111)
  IPR015878 S-adenosyl-L-homocysteine hydrolase, NAD binding domain [SM00997] (46-111)
  IPR020082 S-adenosyl-L-homocysteine hydrolase, conserved site [PS00739] (68-84)
  IPR036291 NAD(P)-binding domain superfamily [SSF51735] (46-111)
  IPR042172 Adenosylhomocysteinase-like superfamily [G3DSA:3.40.50.1480] (1-51)